Protein AF-A0A6J0UPP0-F1 (afdb_monomer_lite)

Foldseek 3Di:
DDPDDDPPDDDDDDPPDDDDDDDDDPCPVVNVVVVCVVVVVPPPPPDDPPPDPPPPPPQLAAPAAAPDCQDPNDGPPDDLDADDDGQVSPPDRWTFDQGPNRHTDTDDGDD

Sequence (111 aa):
MSRQHLNLGSTWLDSETRLLPVRHAMRSGLVLLLVGVLAGVLEAKPPSAAARPNMKAVPAEKPGSCPSVMLGGIPQLGICLEMCQSDTQCKGTWKCCRNGCGKNICMEPGP

InterPro domains:
  IPR008197 WAP-type 'four-disulfide core' domain [PF00095] (62-109)
  IPR008197 WAP-type 'four-disulfide core' domain [PS51390] (59-110)
  IPR008197 WAP-type 'four-disulfide core' domain [SM00217] (62-110)
  IPR036645 Elafin-like superfamily [G3DSA:4.10.75.10] (60-110)
  IPR036645 Elafin-like superfamily [SSF57256] (57-109)
  IPR050514 WAP four-disulfide core domain [PTHR19441] (50-110)

pLDDT: mean 70.61, std 16.24, range [43.66, 95.0]

Structure (mmCIF, N/CA/C/O backbone):
data_AF-A0A6J0UPP0-F1
#
_entry.id   AF-A0A6J0UPP0-F1
#
loop_
_atom_site.group_PDB
_atom_site.id
_atom_site.type_symbol
_atom_site.label_atom_id
_atom_site.label_alt_id
_atom_site.label_comp_id
_atom_site.label_asym_id
_atom_site.label_entity_id
_atom_site.label_seq_id
_atom_site.pdbx_PDB_ins_code
_atom_site.Cartn_x
_atom_site.Cartn_y
_atom_site.Cartn_z
_atom_site.occupancy
_atom_site.B_iso_or_equiv
_atom_site.auth_seq_id
_atom_site.auth_comp_id
_atom_site.auth_asym_id
_atom_site.auth_atom_id
_atom_site.pdbx_PDB_model_num
ATOM 1 N N . MET A 1 1 ? -33.650 -40.404 -24.823 1.00 43.66 1 MET A N 1
ATOM 2 C CA . MET A 1 1 ? -34.160 -41.734 -25.224 1.00 43.66 1 MET A CA 1
ATOM 3 C C . MET A 1 1 ? -32.992 -42.635 -25.615 1.00 43.66 1 MET A C 1
ATOM 5 O O . MET A 1 1 ? -32.302 -42.354 -26.580 1.00 43.66 1 MET A O 1
ATOM 9 N N . SER A 1 2 ? -32.738 -43.620 -24.752 1.00 49.72 2 SER A N 1
ATOM 10 C CA . SER A 1 2 ? -32.000 -44.886 -24.892 1.00 49.72 2 SER A CA 1
ATOM 11 C C . SER A 1 2 ? -30.834 -45.019 -25.883 1.00 49.72 2 SER A C 1
ATOM 13 O O . SER A 1 2 ? -31.030 -45.452 -27.014 1.00 49.72 2 SER A O 1
ATOM 15 N N . ARG A 1 3 ? -29.593 -44.863 -25.390 1.00 52.69 3 ARG A N 1
ATOM 16 C CA . ARG A 1 3 ? -28.484 -45.699 -25.886 1.00 52.69 3 ARG A CA 1
ATOM 17 C C . ARG A 1 3 ? -28.737 -47.122 -25.393 1.00 52.69 3 ARG A C 1
ATOM 19 O O . ARG A 1 3 ? -28.620 -47.390 -24.200 1.00 52.69 3 ARG A O 1
ATOM 26 N N . GLN A 1 4 ? -29.127 -48.008 -26.300 1.00 57.41 4 GLN A N 1
ATOM 27 C CA . GLN A 1 4 ? -29.190 -49.438 -26.024 1.00 57.41 4 GLN A CA 1
ATOM 28 C C . GLN A 1 4 ? -27.793 -50.010 -26.263 1.00 57.41 4 GLN A C 1
ATOM 30 O O . GLN A 1 4 ? -27.377 -50.215 -27.399 1.00 57.41 4 GLN A O 1
ATOM 35 N N . HIS A 1 5 ? -27.041 -50.202 -25.182 1.00 51.84 5 HIS A N 1
ATOM 36 C CA . HIS A 1 5 ? -25.828 -51.008 -25.223 1.00 51.84 5 HIS A CA 1
ATOM 37 C C . HIS A 1 5 ? -26.261 -52.476 -25.243 1.00 51.84 5 HIS A C 1
ATOM 39 O O . HIS A 1 5 ? -26.743 -52.993 -24.235 1.00 51.84 5 HIS A O 1
ATOM 45 N N . LEU A 1 6 ? -26.121 -53.141 -26.391 1.00 59.81 6 LEU A N 1
ATOM 46 C CA . LEU A 1 6 ? -26.262 -54.591 -26.461 1.00 59.81 6 LEU A CA 1
ATOM 47 C C . LEU A 1 6 ? -24.981 -55.213 -25.911 1.00 59.81 6 LEU A C 1
ATOM 49 O O . LEU A 1 6 ? -23.915 -55.148 -26.519 1.00 59.81 6 LEU A O 1
ATOM 53 N N . ASN A 1 7 ? -25.097 -55.754 -24.704 1.00 49.56 7 ASN A N 1
ATOM 54 C CA . ASN A 1 7 ? -24.029 -56.464 -24.030 1.00 49.56 7 ASN A CA 1
ATOM 55 C C . ASN A 1 7 ? -23.906 -57.859 -24.653 1.00 49.56 7 ASN A C 1
ATOM 57 O O . ASN A 1 7 ? -24.784 -58.699 -24.463 1.00 49.56 7 ASN A O 1
ATOM 61 N N . LEU A 1 8 ? -22.831 -58.103 -25.399 1.00 57.41 8 LEU A N 1
ATOM 62 C CA . LEU A 1 8 ? -22.481 -59.441 -25.878 1.00 57.41 8 LEU A CA 1
ATOM 63 C C . LEU A 1 8 ? -21.302 -59.978 -25.055 1.00 57.41 8 LEU A C 1
ATOM 65 O O . LEU A 1 8 ? -20.235 -60.315 -25.566 1.00 57.41 8 LEU A O 1
ATOM 69 N N . GLY A 1 9 ? -21.482 -59.975 -23.733 1.00 66.38 9 GLY A N 1
ATOM 70 C CA . GLY A 1 9 ? -20.497 -60.453 -22.773 1.00 66.38 9 GLY A CA 1
ATOM 71 C C . GLY A 1 9 ? -19.315 -59.499 -22.589 1.00 66.38 9 GLY A C 1
ATOM 72 O O . GLY A 1 9 ? -19.469 -58.336 -22.231 1.00 66.38 9 GLY A O 1
ATOM 73 N N . SER A 1 10 ? -18.098 -60.015 -22.755 1.00 47.75 10 SER A N 1
ATOM 74 C CA . SER A 1 10 ? -16.859 -59.408 -22.241 1.00 47.75 10 SER A CA 1
ATOM 75 C C . SER A 1 10 ? -16.176 -58.408 -23.185 1.00 47.75 10 SER A C 1
ATOM 77 O O . SER A 1 10 ? -14.997 -58.110 -22.991 1.00 47.75 10 SER A O 1
ATOM 79 N N . THR A 1 11 ? -16.858 -57.934 -24.231 1.00 48.50 11 THR A N 1
ATOM 80 C CA . THR A 1 11 ? -16.241 -57.129 -25.300 1.00 48.50 11 THR A CA 1
ATOM 81 C C . THR A 1 11 ? -17.109 -55.937 -25.697 1.00 48.50 11 THR A C 1
ATOM 83 O O . THR A 1 11 ? -18.335 -56.027 -25.692 1.00 48.50 11 THR A O 1
ATOM 86 N N . TRP A 1 12 ? -16.463 -54.820 -26.044 1.00 48.28 12 TRP A N 1
ATOM 87 C CA . TRP A 1 12 ? -17.095 -53.662 -26.674 1.00 48.28 12 TRP A CA 1
ATOM 88 C C . TRP A 1 12 ? -16.598 -53.580 -28.116 1.00 48.28 12 TRP A C 1
ATOM 90 O O . TRP A 1 12 ? -15.390 -53.562 -28.346 1.00 48.28 12 TRP A O 1
ATOM 100 N N . LEU A 1 13 ? -17.522 -53.569 -29.075 1.00 47.84 13 LEU A N 1
ATOM 101 C CA . LEU A 1 13 ? -17.204 -53.390 -30.488 1.00 47.84 13 LEU A CA 1
ATOM 102 C C . LEU A 1 13 ? -17.139 -51.885 -30.777 1.00 47.84 13 LEU A C 1
ATOM 104 O O . LEU A 1 13 ? -18.161 -51.208 -30.681 1.00 47.84 13 LEU A O 1
ATOM 108 N N . ASP A 1 14 ? -15.957 -51.370 -31.115 1.00 46.53 14 ASP A N 1
ATOM 109 C CA . ASP A 1 14 ? -15.820 -50.064 -31.764 1.00 46.53 14 ASP A CA 1
ATOM 110 C C . ASP A 1 14 ? -15.513 -50.265 -33.255 1.00 46.53 14 ASP A C 1
ATOM 112 O O . ASP A 1 14 ? -14.958 -51.288 -33.665 1.00 46.53 14 ASP A O 1
ATOM 116 N N . SER A 1 15 ? -15.900 -49.275 -34.049 1.00 53.44 15 SER A N 1
ATOM 117 C CA . SER A 1 15 ? -15.811 -49.139 -35.509 1.00 53.44 15 SER A CA 1
ATOM 118 C C . SER A 1 15 ? -14.444 -49.446 -36.146 1.00 53.44 15 SER A C 1
ATOM 120 O O . SER A 1 15 ? -14.369 -49.612 -37.358 1.00 53.44 15 SER A O 1
ATOM 122 N N . GLU A 1 16 ? -13.372 -49.562 -35.363 1.00 52.78 16 GLU A N 1
ATOM 123 C CA . GLU A 1 16 ? -11.981 -49.676 -35.829 1.00 52.78 16 GLU A CA 1
ATOM 124 C C . GLU A 1 16 ? -11.356 -51.076 -35.609 1.00 52.78 16 GLU A C 1
ATOM 126 O O . GLU A 1 16 ? -10.159 -51.193 -35.367 1.00 52.78 16 GLU A O 1
ATOM 131 N N . THR A 1 17 ? -12.154 -52.153 -35.659 1.00 51.56 17 THR A N 1
ATOM 132 C CA . THR A 1 17 ? -11.758 -53.574 -35.878 1.00 51.56 17 THR A CA 1
ATOM 133 C C . THR A 1 17 ? -10.357 -54.008 -35.380 1.00 51.56 17 THR A C 1
ATOM 135 O O . THR A 1 17 ? -9.589 -54.640 -36.108 1.00 51.56 17 THR A O 1
ATOM 138 N N . ARG A 1 18 ? -9.996 -53.713 -34.123 1.00 62.03 18 ARG A N 1
ATOM 139 C CA . ARG A 1 18 ? -8.784 -54.239 -33.463 1.00 62.03 18 ARG A CA 1
ATOM 140 C C . ARG A 1 18 ? -9.161 -55.031 -32.215 1.00 62.03 18 ARG A C 1
ATOM 142 O O . ARG A 1 18 ? -9.713 -54.488 -31.266 1.00 62.03 18 ARG A O 1
ATOM 149 N N . LEU A 1 19 ? -8.818 -56.318 -32.210 1.00 57.53 19 LEU A N 1
ATOM 150 C CA . LEU A 1 19 ? -8.960 -57.224 -31.068 1.00 57.53 19 LEU A CA 1
ATOM 151 C C . LEU A 1 19 ? -7.639 -57.277 -30.292 1.00 57.53 19 LEU A C 1
ATOM 153 O O . LEU A 1 19 ? -6.716 -57.957 -30.734 1.00 57.53 19 LEU A O 1
ATOM 157 N N . LEU A 1 20 ? -7.527 -56.601 -29.142 1.00 53.34 20 LEU A N 1
ATOM 158 C CA . LEU A 1 20 ? -6.385 -56.781 -28.231 1.00 53.34 20 LEU A CA 1
ATOM 159 C C . LEU A 1 20 ? -6.846 -56.890 -26.759 1.00 53.34 20 LEU A C 1
ATOM 161 O O . LEU A 1 20 ? -7.793 -56.215 -26.357 1.00 53.34 20 LEU A O 1
ATOM 165 N N . PRO A 1 21 ? -6.237 -57.800 -25.972 1.00 45.41 21 PRO A N 1
ATOM 166 C CA . PRO A 1 21 ? -6.901 -58.526 -24.887 1.00 45.41 21 PRO A CA 1
ATOM 167 C C . PRO A 1 21 ? -7.069 -57.745 -23.578 1.00 45.41 21 PRO A C 1
ATOM 169 O O . PRO A 1 21 ? -6.163 -57.064 -23.100 1.00 45.41 21 PRO A O 1
ATOM 172 N N . VAL A 1 22 ? -8.197 -57.981 -22.903 1.00 56.91 22 VAL A N 1
ATOM 173 C CA . VAL A 1 22 ? -8.352 -57.721 -21.467 1.00 56.91 22 VAL A CA 1
ATOM 174 C C . VAL A 1 22 ? -7.544 -58.776 -20.717 1.0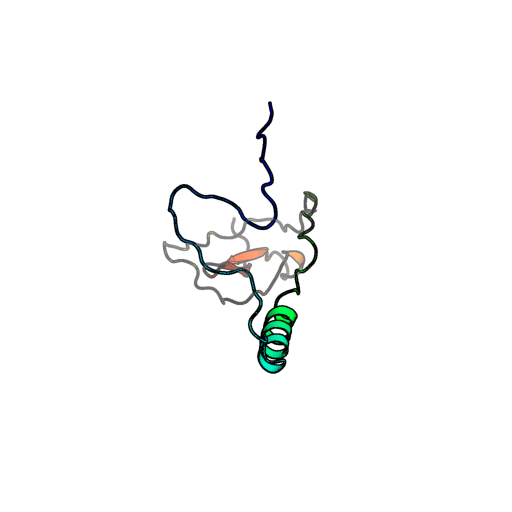0 56.91 22 VAL A C 1
ATOM 176 O O . VAL A 1 22 ? -8.003 -59.912 -20.638 1.00 56.91 22 VAL A O 1
ATOM 179 N N . ARG A 1 23 ? -6.374 -58.432 -20.160 1.00 56.28 23 ARG A N 1
ATOM 180 C CA . ARG A 1 23 ? -5.828 -59.062 -18.937 1.00 56.28 23 ARG A CA 1
ATOM 181 C C . ARG A 1 23 ? -4.553 -58.378 -18.438 1.00 56.28 23 ARG A C 1
ATOM 183 O O . ARG A 1 23 ? -3.503 -58.415 -19.063 1.00 56.28 23 ARG A O 1
ATOM 190 N N . HIS A 1 24 ? -4.708 -57.787 -17.256 1.00 53.66 24 HIS A N 1
ATOM 191 C CA . HIS A 1 24 ? -3.714 -57.487 -16.231 1.00 53.66 24 HIS A CA 1
ATOM 192 C C . HIS A 1 24 ? -2.407 -58.294 -16.346 1.00 53.66 24 HIS A C 1
ATOM 194 O O . HIS A 1 24 ? -2.336 -59.442 -15.913 1.00 53.66 24 HIS A O 1
ATOM 200 N N . ALA A 1 25 ? -1.352 -57.664 -16.863 1.00 49.94 25 ALA A N 1
ATOM 201 C CA . ALA A 1 25 ? 0.017 -58.120 -16.646 1.00 49.94 25 ALA A CA 1
ATOM 202 C C . ALA A 1 25 ? 0.385 -57.891 -15.169 1.00 49.94 25 ALA A C 1
ATOM 204 O O . ALA A 1 25 ? 0.019 -56.848 -14.621 1.00 49.94 25 ALA A O 1
ATOM 205 N N . MET A 1 26 ? 1.073 -58.850 -14.529 1.00 57.69 26 MET A N 1
ATOM 206 C CA . MET A 1 26 ? 1.634 -58.733 -13.172 1.00 57.69 26 MET A CA 1
ATOM 207 C C . MET A 1 26 ? 2.199 -57.327 -12.952 1.00 57.69 26 MET A C 1
ATOM 209 O O . MET A 1 26 ? 3.273 -56.982 -13.444 1.00 57.69 26 MET A O 1
ATOM 213 N N . ARG A 1 27 ? 1.474 -56.493 -12.208 1.00 57.72 27 ARG A N 1
ATOM 214 C CA . ARG A 1 27 ? 2.004 -55.215 -11.755 1.00 57.72 27 ARG A CA 1
ATOM 215 C C . ARG A 1 27 ? 2.986 -55.560 -10.647 1.00 57.72 27 ARG A C 1
ATOM 217 O O . ARG A 1 27 ? 2.557 -55.853 -9.536 1.00 57.72 27 ARG A O 1
ATOM 224 N N . SER A 1 28 ? 4.278 -55.623 -10.979 1.00 68.25 28 SER A N 1
ATOM 225 C CA . SER A 1 28 ? 5.361 -55.759 -9.999 1.00 68.25 28 SER A CA 1
ATOM 226 C C . SER A 1 28 ? 5.041 -54.870 -8.796 1.00 68.25 28 SER A C 1
ATOM 228 O O . SER A 1 28 ? 4.727 -53.693 -8.982 1.00 68.25 28 SER A O 1
ATOM 230 N N . GLY A 1 29 ? 5.052 -55.424 -7.579 1.00 70.56 29 GLY A N 1
ATOM 231 C CA . GLY A 1 29 ? 4.676 -54.688 -6.364 1.00 70.56 29 GLY A CA 1
ATOM 232 C C . GLY A 1 29 ? 5.459 -53.382 -6.202 1.00 70.56 29 GLY A C 1
ATOM 233 O O . GLY A 1 29 ? 4.920 -52.400 -5.706 1.00 70.56 29 GLY A O 1
ATOM 234 N N . LEU A 1 30 ? 6.680 -53.326 -6.745 1.00 76.50 30 LEU A N 1
ATOM 235 C CA . LEU A 1 30 ? 7.491 -52.114 -6.842 1.00 76.50 30 LEU A CA 1
ATOM 236 C C . LEU A 1 30 ? 6.818 -51.010 -7.674 1.00 76.50 30 LEU A C 1
ATOM 238 O O . LEU A 1 30 ? 6.848 -49.851 -7.288 1.00 76.50 30 LEU A O 1
ATOM 242 N N . VAL A 1 31 ? 6.161 -51.354 -8.782 1.00 75.88 31 VAL A N 1
ATOM 243 C CA . VAL A 1 31 ? 5.424 -50.401 -9.628 1.00 75.88 31 VAL A CA 1
ATOM 244 C C . VAL A 1 31 ? 4.204 -49.846 -8.887 1.00 75.88 31 VAL A C 1
ATOM 246 O O . VAL A 1 31 ? 3.923 -48.657 -8.990 1.00 75.88 31 VAL A O 1
ATOM 249 N N . LEU A 1 32 ? 3.505 -50.667 -8.094 1.00 73.69 32 LEU A N 1
ATOM 250 C CA . LEU A 1 32 ? 2.393 -50.196 -7.256 1.00 73.69 32 LEU A CA 1
ATOM 251 C C . LEU A 1 32 ? 2.877 -49.299 -6.108 1.00 73.69 32 LEU A C 1
ATOM 253 O O . LEU A 1 32 ? 2.242 -48.284 -5.834 1.00 73.69 32 LEU A O 1
ATOM 257 N N . LEU A 1 33 ? 4.012 -49.627 -5.483 1.00 76.31 33 LEU A N 1
ATOM 258 C CA . LEU A 1 33 ? 4.625 -48.805 -4.437 1.00 76.31 33 LEU A CA 1
ATOM 259 C C . LEU A 1 33 ? 5.117 -47.459 -4.984 1.00 76.31 33 LEU A C 1
ATOM 261 O O . LEU A 1 33 ? 4.824 -46.428 -4.391 1.00 76.31 33 LEU A O 1
ATOM 265 N N . LEU A 1 34 ? 5.795 -47.441 -6.136 1.00 79.25 34 LEU A N 1
ATOM 266 C CA . LEU A 1 34 ? 6.273 -46.204 -6.764 1.00 79.25 34 LEU A CA 1
ATOM 267 C C . LEU A 1 34 ? 5.112 -45.291 -7.180 1.00 79.25 34 LEU A C 1
ATOM 269 O O . LEU A 1 34 ? 5.152 -44.094 -6.910 1.00 79.25 34 LEU A O 1
ATOM 273 N N . VAL A 1 35 ? 4.051 -45.845 -7.776 1.00 76.06 35 VAL A N 1
ATOM 274 C CA . VAL A 1 35 ? 2.852 -45.070 -8.140 1.00 76.06 35 VAL A CA 1
ATOM 275 C C . VAL A 1 35 ? 2.102 -44.587 -6.893 1.00 76.06 35 VAL A C 1
ATOM 277 O O . VAL A 1 35 ? 1.647 -43.448 -6.870 1.00 76.06 35 VAL A O 1
ATOM 280 N N . GLY A 1 36 ? 2.012 -45.407 -5.841 1.00 71.81 36 GLY A N 1
ATOM 281 C CA . GLY A 1 36 ? 1.380 -45.033 -4.573 1.00 71.81 36 GLY A CA 1
ATOM 282 C C . GLY A 1 36 ? 2.129 -43.927 -3.822 1.00 71.81 36 GLY A C 1
ATOM 283 O O . GLY A 1 36 ? 1.497 -43.001 -3.323 1.00 71.81 36 GLY A O 1
ATOM 284 N N . VAL A 1 37 ? 3.465 -43.971 -3.793 1.00 76.25 37 VAL A N 1
ATOM 285 C CA . VAL A 1 37 ? 4.300 -42.922 -3.180 1.00 76.25 37 VAL A CA 1
ATOM 286 C C . VAL A 1 37 ? 4.223 -41.622 -3.985 1.00 76.25 37 VAL A C 1
ATOM 288 O O . VAL A 1 37 ? 4.049 -40.561 -3.395 1.00 76.25 37 VAL A O 1
ATOM 291 N N . LEU A 1 38 ? 4.274 -41.686 -5.323 1.00 71.12 38 LEU A N 1
ATOM 292 C CA . LEU A 1 38 ? 4.132 -40.503 -6.186 1.00 71.12 38 LEU A CA 1
ATOM 293 C C . LEU A 1 38 ? 2.730 -39.872 -6.098 1.00 71.12 38 LEU A C 1
ATOM 295 O O . LEU A 1 38 ? 2.616 -38.649 -6.115 1.00 71.12 38 LEU A O 1
ATOM 299 N N . ALA A 1 39 ? 1.672 -40.679 -5.964 1.00 67.06 39 ALA A N 1
ATOM 300 C CA . ALA A 1 39 ? 0.305 -40.188 -5.779 1.00 67.06 39 ALA A CA 1
ATOM 301 C C . ALA A 1 39 ? 0.057 -39.638 -4.360 1.00 67.06 39 ALA A C 1
ATOM 303 O O . ALA A 1 39 ? -0.644 -38.640 -4.204 1.00 67.06 39 ALA A O 1
ATOM 304 N N . GLY A 1 40 ? 0.665 -40.240 -3.331 1.00 60.59 40 GLY A N 1
ATOM 305 C CA . GLY A 1 40 ? 0.502 -39.840 -1.928 1.00 60.59 40 GLY A CA 1
ATOM 306 C C . GLY A 1 40 ? 1.112 -38.480 -1.571 1.00 60.59 40 GLY A C 1
ATOM 307 O O . GLY A 1 40 ? 0.716 -37.883 -0.576 1.00 60.59 40 GLY A O 1
ATOM 308 N N . VAL A 1 41 ? 2.037 -37.960 -2.385 1.00 63.34 41 VAL A N 1
ATOM 309 C CA . VAL A 1 41 ? 2.639 -36.628 -2.184 1.00 63.34 41 VAL A CA 1
ATOM 310 C C . VAL A 1 41 ? 1.761 -35.498 -2.756 1.00 63.34 41 VAL A C 1
ATOM 312 O O . VAL A 1 41 ? 1.957 -34.342 -2.389 1.00 63.34 41 VAL A O 1
ATOM 315 N N . LEU A 1 42 ? 0.771 -35.791 -3.616 1.00 62.41 42 LEU A N 1
ATOM 316 C CA . LEU A 1 42 ? 0.038 -34.755 -4.368 1.00 62.41 42 LEU A CA 1
ATOM 317 C C . LEU A 1 42 ? -1.360 -34.379 -3.846 1.00 62.41 42 LEU A C 1
ATOM 319 O O . LEU A 1 42 ? -1.892 -33.358 -4.277 1.00 62.41 42 LEU A O 1
ATOM 323 N N . GLU A 1 43 ? -1.952 -35.114 -2.907 1.00 58.03 43 GLU A N 1
ATOM 324 C CA . GLU A 1 43 ? -3.303 -34.806 -2.398 1.00 58.03 43 GLU A CA 1
ATOM 325 C C . GLU A 1 43 ? -3.263 -34.074 -1.048 1.00 58.03 43 GLU A C 1
ATOM 327 O O . GLU A 1 43 ? -3.952 -34.418 -0.093 1.00 58.03 43 GLU A O 1
ATOM 332 N N . ALA A 1 44 ? -2.484 -32.996 -0.979 1.00 54.47 44 ALA A N 1
ATOM 333 C CA . ALA A 1 44 ? -2.772 -31.908 -0.052 1.00 54.47 44 ALA A CA 1
ATOM 334 C C . ALA A 1 44 ? -3.557 -30.840 -0.821 1.00 54.47 44 ALA A C 1
ATOM 336 O O . ALA A 1 44 ? -3.021 -29.799 -1.192 1.00 54.47 44 ALA A O 1
ATOM 337 N N . LYS A 1 45 ? -4.835 -31.110 -1.110 1.00 54.81 45 LYS A N 1
ATOM 338 C CA . LYS A 1 45 ? -5.776 -30.071 -1.537 1.00 54.81 45 LYS A CA 1
ATOM 339 C C . LYS A 1 45 ? -6.132 -29.266 -0.278 1.00 54.81 45 LYS A C 1
ATOM 341 O O . LYS A 1 45 ? -6.882 -29.781 0.552 1.00 54.81 45 LYS A O 1
ATOM 346 N N . PRO A 1 46 ? -5.605 -28.044 -0.068 1.00 57.84 46 PRO A N 1
ATOM 347 C CA . PRO A 1 46 ? -6.048 -27.239 1.060 1.00 57.84 46 PRO A CA 1
ATOM 348 C C . PRO A 1 46 ? -7.553 -26.962 0.908 1.00 57.84 46 PRO A C 1
ATOM 350 O O . PRO A 1 46 ? -8.016 -26.710 -0.214 1.00 57.84 46 PRO A O 1
ATOM 353 N N . PRO A 1 47 ? -8.337 -27.022 1.998 1.00 56.41 47 PRO A N 1
ATOM 354 C CA . PRO A 1 47 ? -9.749 -26.703 1.939 1.00 56.41 47 PRO A CA 1
ATOM 355 C C . PRO A 1 47 ? -9.922 -25.243 1.520 1.00 56.41 47 PRO A C 1
ATOM 357 O O . PRO A 1 47 ? -9.297 -24.346 2.079 1.00 56.41 47 PRO A O 1
ATOM 360 N N . SER A 1 48 ? -10.773 -25.066 0.510 1.00 55.53 48 SER A N 1
ATOM 361 C CA . SER A 1 48 ? -11.560 -23.879 0.190 1.00 55.53 48 SER A CA 1
ATOM 362 C C . SER A 1 48 ? -10.988 -22.533 0.627 1.00 55.53 48 SER A 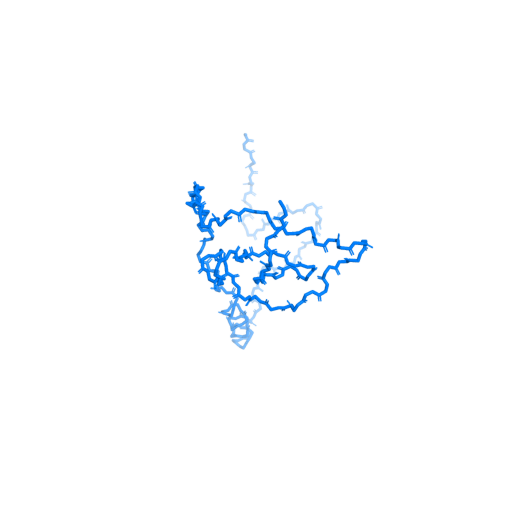C 1
ATOM 364 O O . SER A 1 48 ? -11.066 -22.148 1.792 1.00 55.53 48 SER A O 1
ATOM 366 N N . ALA A 1 49 ? -10.589 -21.737 -0.367 1.00 60.06 49 ALA A N 1
ATOM 367 C CA . ALA A 1 49 ? -10.667 -20.289 -0.272 1.00 60.06 49 ALA A CA 1
ATOM 368 C C . ALA A 1 49 ? -12.112 -19.902 0.086 1.00 60.06 49 ALA A C 1
ATOM 370 O O . ALA A 1 49 ? -12.978 -19.779 -0.779 1.00 60.06 49 ALA A O 1
ATOM 371 N N . ALA A 1 50 ? -12.380 -19.753 1.382 1.00 57.59 50 ALA A N 1
ATOM 372 C CA . ALA A 1 50 ? -13.537 -19.036 1.865 1.00 57.59 50 ALA A CA 1
ATOM 373 C C . ALA A 1 50 ? -13.445 -17.634 1.261 1.00 57.59 50 ALA A C 1
ATOM 375 O O . ALA A 1 50 ? -12.556 -16.851 1.608 1.00 57.59 50 ALA A O 1
ATOM 376 N N . ALA A 1 51 ? -14.327 -17.344 0.305 1.00 62.16 51 ALA A N 1
ATOM 377 C CA . ALA A 1 51 ? -14.579 -15.988 -0.136 1.00 62.16 51 ALA A CA 1
ATOM 378 C C . ALA A 1 51 ? -14.839 -15.158 1.126 1.00 62.16 51 ALA A C 1
ATOM 380 O O . ALA A 1 51 ? -15.805 -15.396 1.853 1.00 62.16 51 ALA A O 1
ATOM 381 N N . ARG A 1 52 ? -13.917 -14.244 1.441 1.00 58.72 52 ARG A N 1
ATOM 382 C CA . ARG A 1 52 ? -14.102 -13.320 2.556 1.00 58.72 52 ARG A CA 1
ATOM 383 C C . ARG A 1 52 ? -15.360 -12.506 2.251 1.00 58.72 52 ARG A C 1
ATOM 385 O O . ARG A 1 52 ? -15.454 -11.975 1.141 1.00 58.72 52 ARG A O 1
ATOM 392 N N . PRO A 1 53 ? -16.321 -12.402 3.187 1.00 60.81 53 PRO A N 1
ATOM 393 C CA . PRO A 1 53 ? -17.426 -11.481 3.009 1.00 60.81 53 PRO A CA 1
ATOM 394 C C . PRO A 1 53 ? -16.829 -10.096 2.781 1.00 60.81 53 PRO A C 1
ATOM 396 O O . PRO A 1 53 ? -15.783 -9.766 3.346 1.00 60.81 53 PRO A O 1
ATOM 399 N N . ASN A 1 54 ? -17.481 -9.326 1.915 1.00 67.44 54 ASN A N 1
ATOM 400 C CA . ASN A 1 54 ? -17.227 -7.912 1.691 1.00 67.44 54 ASN A CA 1
ATOM 401 C C . ASN A 1 54 ? -17.430 -7.159 3.016 1.00 67.44 54 ASN A C 1
ATOM 403 O O . ASN A 1 54 ? -18.472 -6.559 3.270 1.00 67.44 54 ASN A O 1
ATOM 407 N N . MET A 1 55 ? -16.451 -7.274 3.909 1.00 53.38 55 MET A N 1
ATOM 408 C CA . MET A 1 55 ? -16.316 -6.451 5.084 1.00 53.38 55 MET A CA 1
ATOM 409 C C . MET A 1 55 ? -15.947 -5.098 4.508 1.00 53.38 55 MET A C 1
ATOM 411 O O . MET A 1 55 ? -14.822 -4.916 4.044 1.00 53.38 55 MET A O 1
ATOM 415 N N . LYS A 1 56 ? -16.903 -4.168 4.486 1.00 57.59 56 LYS A N 1
ATOM 416 C CA . LYS A 1 56 ? -16.578 -2.746 4.411 1.00 57.59 56 LYS A CA 1
ATOM 417 C C . LYS A 1 56 ? -15.527 -2.517 5.490 1.00 57.59 56 LYS A C 1
ATOM 419 O O . LYS A 1 56 ? -15.845 -2.553 6.677 1.00 57.59 56 LYS A O 1
ATOM 424 N N . ALA A 1 57 ? -14.269 -2.442 5.067 1.00 52.34 57 ALA A N 1
ATOM 425 C CA . ALA A 1 57 ? -13.158 -2.234 5.961 1.00 52.34 57 ALA A CA 1
ATOM 426 C C . ALA A 1 57 ? -13.448 -0.916 6.670 1.00 52.34 57 ALA A C 1
ATOM 428 O O . ALA A 1 57 ? -13.664 0.108 6.023 1.00 52.34 57 ALA A O 1
ATOM 429 N N . VAL A 1 58 ? -13.524 -0.970 7.997 1.00 51.00 58 VAL A N 1
ATOM 430 C CA . VAL A 1 58 ? -13.406 0.224 8.830 1.00 51.00 58 VAL A CA 1
ATOM 431 C C . VAL A 1 58 ? -12.199 0.986 8.283 1.00 51.00 58 VAL A C 1
ATOM 433 O O . VAL A 1 58 ? -11.150 0.348 8.138 1.00 51.00 58 VAL A O 1
ATOM 436 N N . PRO A 1 59 ? -12.303 2.276 7.920 1.00 53.03 59 PRO A N 1
ATOM 437 C CA . PRO A 1 59 ? -11.154 2.967 7.380 1.00 53.03 59 PRO A CA 1
ATOM 438 C C . PRO A 1 59 ? -10.136 3.072 8.511 1.00 53.03 59 PRO A C 1
ATOM 440 O O . PRO A 1 59 ? -10.224 3.925 9.388 1.00 53.03 59 PRO A O 1
ATOM 443 N N . ALA A 1 60 ? -9.133 2.200 8.468 1.00 63.41 60 ALA A N 1
ATOM 444 C CA . ALA A 1 60 ? -7.826 2.436 9.055 1.00 63.41 60 ALA A CA 1
ATOM 445 C C . ALA A 1 60 ? -7.079 3.483 8.210 1.00 63.41 60 ALA A C 1
ATOM 447 O O . ALA A 1 60 ? -5.877 3.351 7.998 1.00 63.41 60 ALA A O 1
ATOM 448 N N . GLU A 1 61 ? -7.805 4.463 7.663 1.00 76.44 61 GLU A N 1
ATOM 449 C CA . GLU A 1 61 ? -7.300 5.461 6.740 1.00 76.44 61 GLU A CA 1
ATOM 450 C C . GLU A 1 61 ? -7.072 6.748 7.506 1.00 76.44 61 GLU A C 1
ATOM 452 O O . GLU A 1 61 ? -7.996 7.389 8.013 1.00 76.44 61 GLU A O 1
ATOM 457 N N . LYS A 1 62 ? -5.802 7.124 7.592 1.00 88.44 62 LYS A N 1
ATOM 458 C CA . LYS A 1 62 ? -5.434 8.464 8.017 1.00 88.44 62 LYS A CA 1
ATOM 459 C C . LYS A 1 62 ? -5.793 9.467 6.917 1.00 88.44 62 LYS A C 1
ATOM 461 O O . LYS A 1 62 ? -5.804 9.086 5.741 1.00 88.44 62 LYS A O 1
ATOM 466 N N . PRO A 1 63 ? -6.036 10.740 7.280 1.00 87.50 63 PRO A N 1
ATOM 467 C CA . PRO A 1 63 ? -6.253 11.809 6.312 1.00 87.50 63 PRO A CA 1
ATOM 468 C C . PRO A 1 63 ? -5.130 11.896 5.269 1.00 87.50 63 PRO A C 1
ATOM 470 O O . PRO A 1 63 ? -3.972 11.602 5.572 1.00 87.50 63 PRO A O 1
ATOM 473 N N . GLY A 1 64 ? -5.482 12.341 4.063 1.00 86.31 64 GLY A N 1
ATOM 474 C CA . GLY A 1 64 ? -4.578 12.427 2.914 1.00 86.31 64 GLY A CA 1
ATOM 475 C C . GLY A 1 64 ? -4.640 11.197 2.008 1.00 86.31 64 GLY A C 1
ATOM 476 O O . GLY A 1 64 ? -5.245 10.176 2.347 1.00 86.31 64 GLY A O 1
ATOM 477 N N . SER A 1 65 ? -3.999 11.297 0.846 1.00 89.12 65 SER A N 1
ATOM 478 C CA . SER A 1 65 ? -3.985 10.243 -0.175 1.00 89.12 65 SER A CA 1
ATOM 479 C C . SER A 1 65 ? -2.603 9.612 -0.308 1.00 89.12 65 SER A C 1
ATOM 481 O O . SER A 1 65 ? -1.594 10.206 0.071 1.00 89.12 65 SER A O 1
ATOM 483 N N . CYS A 1 66 ? -2.532 8.396 -0.853 1.00 90.06 66 CYS A N 1
ATOM 484 C CA . CYS A 1 66 ? -1.238 7.847 -1.246 1.00 90.06 66 CYS A CA 1
ATOM 485 C C . CYS A 1 66 ? -0.634 8.707 -2.366 1.00 90.06 66 CYS A C 1
ATOM 487 O O . CYS A 1 66 ? -1.345 9.015 -3.329 1.00 90.06 66 CYS A O 1
ATOM 489 N N . PRO A 1 67 ? 0.650 9.096 -2.267 1.00 85.06 67 PRO A N 1
ATOM 490 C CA . PRO A 1 67 ? 1.298 9.854 -3.324 1.00 85.06 67 PRO A CA 1
ATOM 491 C C . PRO A 1 67 ? 1.327 9.033 -4.616 1.00 85.06 67 PRO A C 1
ATOM 493 O O . PRO A 1 67 ? 1.371 7.799 -4.596 1.00 85.06 67 PRO A O 1
ATOM 496 N N . SER A 1 68 ? 1.300 9.722 -5.757 1.00 80.38 68 SER A N 1
ATOM 497 C CA . SER A 1 68 ? 1.367 9.049 -7.051 1.00 80.38 68 SER A CA 1
ATOM 498 C C . SER A 1 68 ? 2.682 8.277 -7.168 1.00 80.38 68 SER A C 1
ATOM 500 O O . SER A 1 68 ? 3.763 8.827 -6.958 1.00 80.38 68 SER A O 1
ATOM 502 N N . VAL A 1 69 ? 2.594 6.997 -7.536 1.00 68.81 69 VAL A N 1
ATOM 503 C CA . VAL A 1 69 ? 3.754 6.095 -7.675 1.00 68.81 69 VAL A CA 1
ATOM 504 C C . VAL A 1 69 ? 4.685 6.544 -8.815 1.00 68.81 69 VAL A C 1
ATOM 506 O O . VAL A 1 69 ? 5.820 6.086 -8.901 1.00 68.81 69 VAL A O 1
ATOM 509 N N . MET A 1 70 ? 4.228 7.463 -9.670 1.00 60.12 70 MET A N 1
ATOM 510 C CA . MET A 1 70 ? 4.998 8.092 -10.743 1.00 60.12 70 MET A CA 1
ATOM 511 C C . MET A 1 70 ? 5.361 9.529 -10.350 1.00 60.12 70 MET A C 1
ATOM 513 O O . MET A 1 70 ? 4.603 10.463 -10.612 1.00 60.12 70 MET A O 1
ATOM 517 N N . LEU A 1 71 ? 6.533 9.723 -9.748 1.00 62.94 71 LEU A N 1
ATOM 518 C CA . LEU A 1 71 ? 7.111 11.058 -9.571 1.00 62.94 71 LEU A CA 1
ATOM 519 C C . LEU A 1 71 ? 7.919 11.391 -10.823 1.00 62.94 71 LEU A C 1
ATOM 521 O O . LEU A 1 71 ? 8.967 10.799 -11.048 1.00 62.94 71 LEU A O 1
ATOM 525 N N . GLY A 1 72 ? 7.426 12.300 -11.666 1.00 58.19 72 GLY A N 1
ATOM 526 C CA . GLY A 1 72 ? 8.161 12.738 -12.862 1.00 58.19 72 GLY A CA 1
ATOM 527 C C . GLY A 1 72 ? 8.339 11.663 -13.945 1.00 58.19 72 GLY A C 1
ATOM 528 O O . GLY A 1 72 ? 9.311 11.709 -14.690 1.00 58.19 72 GLY A O 1
ATOM 529 N N . GLY A 1 73 ? 7.428 10.686 -14.034 1.00 59.16 73 GLY A N 1
ATOM 530 C CA . GLY A 1 73 ? 7.455 9.636 -15.067 1.00 59.16 73 GLY A CA 1
ATOM 531 C C . GLY A 1 73 ? 8.354 8.434 -14.756 1.00 59.16 73 GLY A C 1
ATOM 532 O O . GLY A 1 73 ? 8.460 7.527 -15.578 1.00 59.16 73 GLY A O 1
ATOM 533 N N . ILE A 1 74 ? 8.965 8.398 -13.571 1.00 55.91 74 ILE A N 1
ATOM 534 C CA . ILE A 1 74 ? 9.759 7.271 -13.073 1.00 55.91 74 ILE A CA 1
ATOM 535 C C . ILE A 1 74 ? 8.948 6.553 -11.982 1.00 55.91 74 ILE A C 1
ATOM 537 O O . ILE A 1 74 ? 8.476 7.225 -11.056 1.00 55.91 74 ILE A O 1
ATOM 541 N N . PRO A 1 75 ? 8.760 5.217 -12.048 1.00 62.44 75 PRO A N 1
ATOM 542 C CA . PRO A 1 75 ? 8.128 4.491 -10.955 1.00 62.44 75 PRO A CA 1
ATOM 543 C C . PRO A 1 75 ? 8.982 4.658 -9.700 1.00 62.44 75 PRO A C 1
ATOM 545 O O . PRO A 1 75 ? 10.202 4.505 -9.760 1.00 62.44 75 PRO A O 1
ATOM 548 N N . GLN A 1 76 ? 8.359 4.942 -8.556 1.00 67.56 76 GLN A N 1
ATOM 549 C CA . GLN A 1 76 ? 9.058 4.910 -7.279 1.00 67.56 76 GLN A CA 1
ATOM 550 C C . GLN A 1 76 ? 9.615 3.500 -7.061 1.00 67.56 76 GLN A C 1
ATOM 552 O O . GLN A 1 76 ? 8.896 2.576 -6.659 1.00 67.56 76 GLN A O 1
ATOM 557 N N . LEU A 1 77 ? 10.915 3.356 -7.315 1.00 67.00 77 LEU A N 1
ATOM 558 C CA . LEU A 1 77 ? 11.733 2.210 -6.944 1.00 67.00 77 LE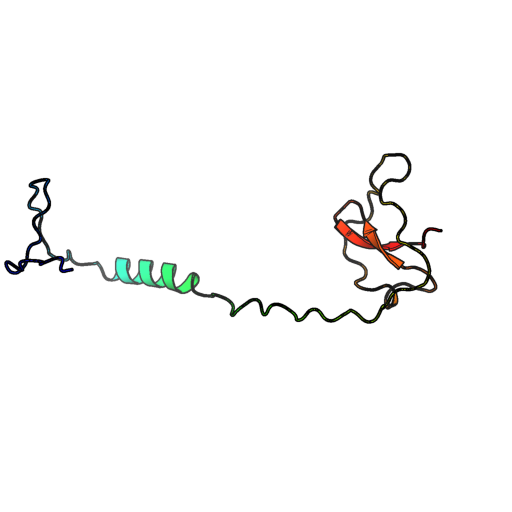U A CA 1
ATOM 559 C C . LEU A 1 77 ? 11.925 2.251 -5.423 1.00 67.00 77 LEU A C 1
ATOM 561 O O . LEU A 1 77 ? 12.982 2.596 -4.906 1.00 67.00 77 LEU A O 1
ATOM 565 N N . GLY A 1 78 ? 10.840 1.990 -4.700 1.00 71.25 78 GLY A N 1
ATOM 566 C CA . GLY A 1 78 ? 10.869 1.815 -3.259 1.00 71.25 78 GLY A CA 1
ATOM 567 C C . GLY A 1 78 ? 11.466 0.462 -2.884 1.00 71.25 78 GLY A C 1
ATOM 568 O O . GLY A 1 78 ? 11.618 -0.435 -3.715 1.00 71.25 78 GLY A O 1
ATOM 569 N N . ILE A 1 79 ? 11.761 0.297 -1.595 1.00 77.94 79 ILE A N 1
ATOM 570 C CA . ILE A 1 79 ? 12.196 -0.984 -1.031 1.00 77.94 79 ILE A CA 1
ATOM 571 C C . ILE A 1 79 ? 11.138 -2.047 -1.365 1.00 77.94 79 ILE A C 1
ATOM 573 O O . ILE A 1 79 ? 9.959 -1.876 -1.054 1.00 77.94 79 ILE A O 1
ATOM 577 N N . CYS A 1 80 ? 11.542 -3.156 -1.990 1.00 89.00 80 CYS A N 1
ATOM 578 C CA . CYS A 1 80 ? 10.632 -4.254 -2.326 1.00 89.00 80 CYS A CA 1
ATOM 579 C C . CYS A 1 80 ? 10.397 -5.192 -1.129 1.00 89.00 80 CYS A C 1
ATOM 581 O O . CYS A 1 80 ? 10.535 -6.411 -1.223 1.00 89.00 80 CYS A O 1
ATOM 583 N N . LEU A 1 81 ? 10.043 -4.608 0.015 1.00 90.06 81 LEU A N 1
ATOM 584 C CA . LEU A 1 81 ? 9.715 -5.312 1.247 1.00 90.06 81 LEU A CA 1
ATOM 585 C C . LEU A 1 81 ? 8.379 -4.793 1.773 1.00 90.06 81 LEU A C 1
ATOM 587 O O . LEU A 1 81 ? 8.117 -3.594 1.736 1.00 90.06 81 LEU A O 1
ATOM 591 N N . GLU A 1 82 ? 7.535 -5.705 2.247 1.00 92.75 82 GLU A N 1
ATOM 592 C CA . GLU A 1 82 ? 6.282 -5.345 2.907 1.00 92.75 82 GLU A CA 1
ATOM 593 C C . GLU A 1 82 ? 6.594 -4.816 4.314 1.00 92.75 82 GLU A C 1
ATOM 595 O O . GLU A 1 82 ? 7.142 -5.550 5.135 1.00 92.75 82 GLU A O 1
ATOM 600 N N . MET A 1 83 ? 6.260 -3.555 4.588 1.00 93.19 83 MET A N 1
ATOM 601 C CA . MET A 1 83 ? 6.568 -2.883 5.861 1.00 93.19 83 MET A CA 1
ATOM 602 C C . MET A 1 83 ? 5.320 -2.543 6.677 1.00 93.19 83 MET A C 1
ATOM 604 O O . MET A 1 83 ? 5.417 -2.312 7.879 1.00 93.19 83 MET A O 1
ATOM 608 N N . CYS A 1 84 ? 4.156 -2.476 6.034 1.00 94.31 84 CYS A N 1
ATOM 609 C CA . CYS A 1 84 ? 2.895 -2.146 6.681 1.00 94.31 84 CYS A CA 1
ATOM 610 C C . CYS A 1 84 ? 1.732 -2.853 5.979 1.00 94.31 84 CYS A C 1
ATOM 612 O O . CYS A 1 84 ? 1.834 -3.206 4.809 1.00 94.31 84 CYS A O 1
ATOM 614 N N . GLN A 1 85 ? 0.612 -3.030 6.681 1.00 94.06 85 GLN A N 1
ATOM 615 C CA . GLN A 1 85 ? -0.653 -3.485 6.075 1.00 94.06 85 GLN A CA 1
ATOM 616 C C . GLN A 1 85 ? -1.787 -2.455 6.199 1.00 94.06 85 GLN A C 1
ATOM 618 O O . GLN A 1 85 ? -2.818 -2.589 5.547 1.00 94.06 85 GLN A O 1
ATOM 623 N N . SER A 1 86 ? -1.615 -1.444 7.052 1.00 93.06 86 SER A N 1
ATOM 624 C CA . SER A 1 86 ? -2.605 -0.402 7.337 1.00 93.06 86 SER A CA 1
ATOM 625 C C . SER A 1 86 ? -1.919 0.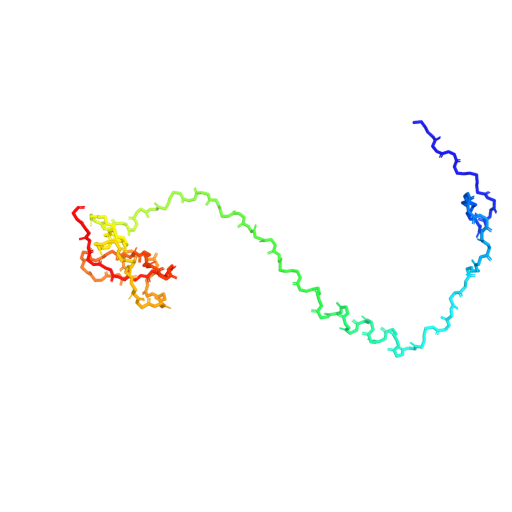880 7.804 1.00 93.06 86 SER A C 1
ATOM 627 O O . SER A 1 86 ? -0.826 0.816 8.376 1.00 93.06 86 SER A O 1
ATOM 629 N N . ASP A 1 87 ? -2.564 2.042 7.636 1.00 93.50 87 ASP A N 1
ATOM 630 C CA . ASP A 1 87 ? -1.970 3.332 8.031 1.00 93.50 87 ASP A CA 1
ATOM 631 C C . ASP A 1 87 ? -1.640 3.378 9.529 1.00 93.50 87 ASP A C 1
ATOM 633 O O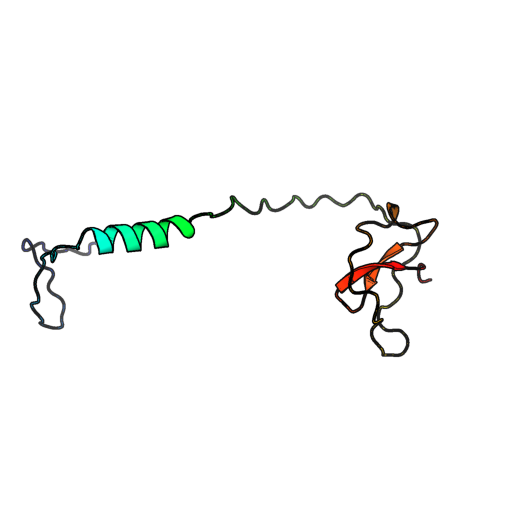 . ASP A 1 87 ? -0.707 4.065 9.940 1.00 93.50 87 ASP A O 1
ATOM 637 N N . THR A 1 88 ? -2.358 2.617 10.360 1.00 93.44 88 THR A N 1
ATOM 638 C CA . THR A 1 88 ? -2.132 2.520 11.813 1.00 93.44 88 THR A CA 1
ATOM 639 C C . THR A 1 88 ? -0.748 1.995 12.198 1.00 93.44 88 THR A C 1
ATOM 641 O O . THR A 1 88 ? -0.280 2.297 13.291 1.00 93.44 88 THR A O 1
ATOM 644 N N . GLN A 1 89 ? -0.077 1.243 11.319 1.00 95.00 89 GLN A N 1
ATOM 645 C CA . GLN A 1 89 ? 1.296 0.766 11.543 1.00 95.00 89 GLN A CA 1
ATOM 646 C C . GLN A 1 89 ? 2.345 1.837 11.228 1.00 95.00 89 GLN A C 1
ATOM 648 O O . GLN A 1 89 ? 3.487 1.744 11.672 1.00 95.00 89 GLN A O 1
ATOM 653 N N . CYS A 1 90 ? 1.962 2.871 10.483 1.00 93.25 90 CYS A N 1
ATOM 654 C CA . CYS A 1 90 ? 2.834 3.983 10.152 1.00 93.25 90 CYS A CA 1
ATOM 655 C C . CYS A 1 90 ? 2.762 5.061 11.242 1.00 93.25 90 CYS A C 1
ATOM 657 O O . CYS A 1 90 ? 1.725 5.278 11.872 1.00 93.25 90 CYS A O 1
ATOM 659 N N . LYS A 1 91 ? 3.863 5.774 11.481 1.00 94.62 91 LYS A N 1
ATOM 660 C CA . LYS A 1 91 ? 3.931 6.812 12.521 1.00 94.62 91 LYS A CA 1
ATOM 661 C C . LYS A 1 91 ? 3.193 8.087 12.093 1.00 94.62 91 LYS A C 1
ATOM 663 O O . LYS A 1 91 ? 3.213 8.456 10.924 1.00 94.62 91 LYS A O 1
ATOM 668 N N . GLY A 1 92 ? 2.573 8.793 13.041 1.00 93.31 92 GLY A N 1
ATOM 669 C CA . GLY A 1 92 ? 1.991 10.120 12.79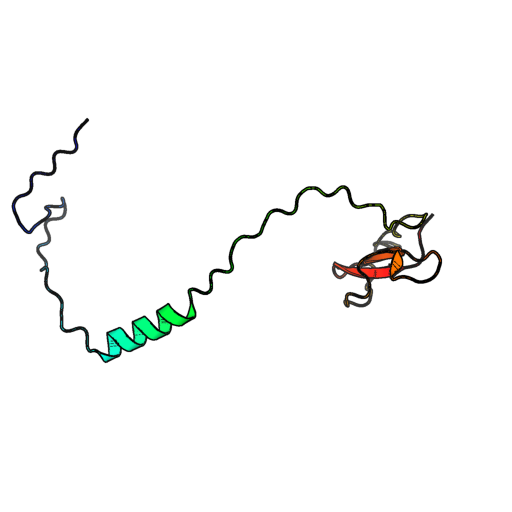5 1.00 93.31 92 GLY A CA 1
ATOM 670 C C . GLY A 1 92 ? 0.945 10.102 11.678 1.00 93.31 92 GLY A C 1
ATOM 671 O O . GLY A 1 92 ? 0.044 9.271 11.707 1.00 93.31 92 GLY A O 1
ATOM 672 N N . THR A 1 93 ? 1.090 10.979 10.685 1.00 91.88 93 THR A N 1
ATOM 673 C CA . THR A 1 93 ? 0.193 11.112 9.520 1.00 91.88 93 THR A CA 1
ATOM 674 C C . THR A 1 93 ? 0.556 10.206 8.342 1.00 91.88 93 THR A C 1
ATOM 676 O O . THR A 1 93 ? -0.137 10.220 7.332 1.00 91.88 93 THR A O 1
ATOM 679 N N . TRP A 1 94 ? 1.624 9.412 8.450 1.00 93.38 94 TRP A N 1
ATOM 680 C CA . TRP A 1 94 ? 2.099 8.591 7.339 1.00 93.38 94 TRP A CA 1
ATOM 681 C C . TRP A 1 94 ? 1.103 7.490 6.997 1.00 93.38 94 TRP A C 1
ATOM 683 O O . TRP A 1 94 ? 0.504 6.885 7.898 1.00 93.38 94 TRP A O 1
ATOM 693 N N . LYS A 1 95 ? 0.973 7.223 5.698 1.00 93.94 95 LYS A N 1
ATOM 694 C CA . LYS A 1 95 ? 0.029 6.261 5.128 1.00 93.94 95 LYS A CA 1
ATOM 695 C C . LYS A 1 95 ? 0.751 5.019 4.626 1.00 93.94 95 LYS A C 1
ATOM 697 O O . LYS A 1 95 ? 1.918 5.081 4.242 1.00 93.94 95 LYS A O 1
ATOM 702 N N . CYS A 1 96 ? 0.052 3.893 4.645 1.00 94.06 96 CYS A N 1
ATOM 703 C CA . CYS A 1 96 ? 0.538 2.624 4.139 1.00 94.06 96 CYS A CA 1
ATOM 704 C C . CYS A 1 96 ? 0.155 2.479 2.664 1.00 94.06 96 CYS A C 1
ATOM 706 O O . CYS A 1 96 ? -1.008 2.258 2.332 1.00 94.06 96 CYS A O 1
ATOM 708 N N . CYS A 1 97 ? 1.137 2.621 1.776 1.00 92.62 97 CYS A N 1
ATOM 709 C CA . CYS A 1 97 ? 0.906 2.762 0.342 1.00 92.62 97 CYS A CA 1
ATOM 710 C C . CYS A 1 97 ? 1.706 1.743 -0.464 1.00 92.62 97 CYS A C 1
ATOM 712 O O . CYS A 1 97 ? 2.847 1.417 -0.130 1.00 92.62 97 CYS A O 1
ATOM 714 N N . ARG A 1 98 ? 1.119 1.271 -1.568 1.00 90.69 98 ARG A N 1
ATOM 715 C CA . ARG A 1 98 ? 1.780 0.357 -2.501 1.00 90.69 98 ARG A CA 1
ATOM 716 C C . ARG A 1 98 ? 2.788 1.115 -3.369 1.00 90.69 98 ARG A C 1
ATOM 718 O O . ARG A 1 98 ? 2.418 2.055 -4.065 1.00 90.69 98 ARG A O 1
ATOM 725 N N . ASN A 1 99 ? 4.043 0.679 -3.357 1.00 87.69 99 ASN A N 1
ATOM 726 C CA . ASN A 1 99 ? 5.109 1.245 -4.185 1.00 87.69 99 ASN A CA 1
ATOM 727 C C . ASN A 1 99 ? 5.195 0.593 -5.580 1.00 87.69 99 ASN A C 1
ATOM 729 O O . ASN A 1 99 ? 4.428 -0.315 -5.910 1.00 87.69 99 ASN A O 1
ATOM 733 N N . GLY A 1 100 ? 6.174 1.017 -6.389 1.00 84.31 100 GLY A N 1
ATOM 734 C CA . GLY A 1 100 ? 6.388 0.510 -7.749 1.00 84.31 100 GLY A CA 1
ATOM 735 C C . GLY A 1 100 ? 6.761 -0.977 -7.850 1.00 84.31 100 GLY A C 1
ATOM 736 O O . GLY A 1 100 ? 6.574 -1.564 -8.910 1.00 84.31 100 GLY A O 1
ATOM 737 N N . CYS A 1 101 ? 7.223 -1.612 -6.763 1.00 87.75 101 CYS A N 1
ATOM 738 C CA . CYS A 1 101 ? 7.475 -3.060 -6.704 1.00 87.75 101 CYS A CA 1
ATOM 739 C C . CYS A 1 101 ? 6.247 -3.866 -6.229 1.00 87.75 101 CYS A C 1
ATOM 741 O O . CYS A 1 101 ? 6.303 -5.087 -6.083 1.00 87.75 101 CYS A O 1
ATOM 743 N N . GLY A 1 102 ? 5.127 -3.196 -5.945 1.00 86.81 102 GLY A N 1
ATOM 744 C CA . GLY A 1 102 ? 3.897 -3.836 -5.484 1.00 86.81 102 GLY A CA 1
ATOM 745 C C . GLY A 1 102 ? 3.876 -4.188 -3.993 1.00 86.81 102 GLY A C 1
ATOM 746 O O . GLY A 1 102 ? 2.974 -4.915 -3.574 1.00 86.81 102 GLY A O 1
ATOM 747 N N . LYS A 1 103 ? 4.831 -3.685 -3.199 1.00 91.69 103 LYS A N 1
ATOM 748 C CA . LYS A 1 103 ? 4.870 -3.848 -1.736 1.00 91.69 103 LYS A CA 1
ATOM 749 C C . LYS A 1 103 ? 4.349 -2.610 -1.027 1.00 91.69 103 LYS A C 1
ATOM 751 O O . LYS A 1 103 ? 4.486 -1.502 -1.548 1.00 91.69 103 LYS A O 1
ATOM 756 N N . ASN A 1 104 ? 3.760 -2.800 0.148 1.00 92.94 104 ASN A N 1
ATOM 757 C CA . ASN A 1 104 ? 3.257 -1.693 0.950 1.00 92.94 104 ASN A CA 1
ATOM 758 C C . ASN A 1 104 ? 4.332 -1.164 1.899 1.00 92.94 104 ASN A C 1
ATOM 760 O O . ASN A 1 104 ? 4.920 -1.915 2.682 1.00 92.94 104 ASN A O 1
ATOM 764 N N . ILE A 1 105 ? 4.561 0.145 1.844 1.00 92.56 105 ILE A N 1
ATOM 765 C CA . ILE A 1 105 ? 5.498 0.853 2.712 1.00 92.56 105 ILE A CA 1
ATOM 766 C C . ILE A 1 105 ? 4.855 2.116 3.283 1.00 92.56 105 ILE A C 1
ATOM 768 O O . ILE A 1 105 ? 3.905 2.657 2.718 1.00 92.56 105 ILE A O 1
ATOM 772 N N . CYS A 1 106 ? 5.380 2.590 4.410 1.00 92.75 106 CYS A N 1
ATOM 773 C CA . CYS A 1 106 ? 4.944 3.855 4.985 1.00 92.75 106 CYS A CA 1
ATOM 774 C C . CYS A 1 106 ? 5.509 5.022 4.168 1.00 92.75 106 CYS A C 1
ATOM 776 O O . CYS A 1 106 ? 6.725 5.135 4.017 1.00 92.75 106 CYS A O 1
ATOM 778 N N . MET A 1 107 ? 4.626 5.885 3.671 1.00 90.06 107 MET A N 1
ATOM 779 C CA . MET A 1 107 ? 4.962 7.076 2.892 1.00 90.06 107 MET A CA 1
ATOM 780 C C . MET A 1 107 ? 4.314 8.317 3.505 1.00 90.06 107 MET A C 1
ATOM 782 O O . MET A 1 107 ? 3.287 8.232 4.188 1.00 90.06 107 MET A O 1
ATOM 786 N N . GLU A 1 108 ? 4.907 9.477 3.237 1.00 90.56 108 GLU A N 1
ATOM 787 C CA . GLU A 1 108 ? 4.266 10.752 3.537 1.00 90.56 108 GLU A CA 1
ATOM 788 C C . GLU A 1 108 ? 2.991 10.899 2.684 1.00 90.56 108 GLU A C 1
ATOM 790 O O . GLU A 1 108 ? 3.014 10.553 1.496 1.00 90.56 108 GLU A O 1
ATOM 795 N N . PRO A 1 109 ? 1.862 11.337 3.270 1.00 88.62 109 PRO A N 1
ATOM 796 C CA . PRO A 1 109 ? 0.634 11.541 2.514 1.00 88.62 109 PRO A CA 1
ATOM 797 C C . PRO A 1 109 ? 0.825 12.621 1.444 1.00 88.62 109 PRO A C 1
ATOM 799 O O . PRO A 1 109 ? 1.447 13.653 1.687 1.00 88.62 109 PRO A O 1
ATOM 802 N N . GLY A 1 110 ? 0.256 12.381 0.263 1.00 80.62 110 GLY A N 1
ATOM 803 C CA . GLY A 1 110 ? 0.072 13.421 -0.743 1.00 80.62 110 GLY A CA 1
ATOM 804 C C . GLY A 1 110 ? -1.020 14.423 -0.334 1.00 80.62 110 GLY A C 1
ATOM 805 O O . GLY A 1 110 ? -1.757 14.151 0.623 1.00 80.62 110 GLY A O 1
ATOM 806 N N . PRO A 1 111 ? -1.117 15.561 -1.049 1.00 71.19 111 PRO A N 1
ATOM 807 C CA . PRO A 1 111 ? -2.186 16.541 -0.856 1.00 71.19 111 PRO A CA 1
ATOM 808 C C . PRO A 1 111 ? -3.592 15.938 -1.000 1.00 71.19 111 PRO A C 1
ATOM 810 O O . PRO A 1 111 ? -3.744 14.879 -1.659 1.00 71.19 111 PRO A O 1
#

Secondary structure (DSSP, 8-state):
--------SS----TT------------HHHHHHHHHHHHTT--------------------SSBPPPSEETTEE----SS---SSGGGSSTT-EEEE-TTS-EEEEPPB-

Organism: NCBI:txid103695

Radius of gyration: 31.15 Å; chains: 1; bounding box: 46×77×49 Å